Protein AF-A0A9D1R2N9-F1 (afdb_monomer_lite)

Structure (mmCIF, N/CA/C/O backbone):
data_AF-A0A9D1R2N9-F1
#
_entry.id   AF-A0A9D1R2N9-F1
#
loop_
_atom_site.group_PDB
_atom_site.id
_atom_site.type_symbol
_atom_site.label_atom_id
_atom_site.label_alt_id
_atom_site.label_comp_id
_atom_site.label_asym_id
_atom_site.label_entity_id
_atom_site.label_seq_id
_atom_site.pdbx_PDB_ins_code
_atom_site.Cartn_x
_atom_site.Cartn_y
_atom_site.Cartn_z
_atom_site.occupancy
_atom_site.B_iso_or_equiv
_atom_site.auth_seq_id
_atom_site.auth_comp_id
_atom_site.auth_asym_id
_atom_site.auth_atom_id
_atom_site.pdbx_PDB_model_num
ATOM 1 N N . MET A 1 1 ? -2.813 -14.949 -31.017 1.00 33.28 1 MET A N 1
ATOM 2 C CA . MET A 1 1 ? -3.403 -14.330 -29.815 1.00 33.28 1 MET A CA 1
ATOM 3 C C . MET A 1 1 ? -2.238 -13.770 -29.028 1.00 33.28 1 MET A C 1
ATOM 5 O O . MET A 1 1 ? -1.368 -14.542 -28.659 1.00 33.28 1 MET A O 1
ATOM 9 N N . MET A 1 2 ? -2.118 -12.443 -28.960 1.00 36.69 2 MET A N 1
ATOM 10 C CA . MET A 1 2 ? -1.039 -11.785 -28.221 1.00 36.69 2 MET A CA 1
ATOM 11 C C . MET A 1 2 ? -1.320 -11.991 -26.736 1.00 36.69 2 MET A C 1
ATOM 13 O O . MET A 1 2 ? -2.307 -11.469 -26.224 1.00 36.69 2 MET A O 1
ATOM 17 N N . GLU A 1 3 ? -0.498 -12.799 -26.074 1.00 36.34 3 GLU A N 1
ATOM 18 C CA . GLU A 1 3 ? -0.421 -12.796 -24.619 1.00 36.34 3 GLU A CA 1
ATOM 19 C C . GLU A 1 3 ? 0.116 -11.416 -24.234 1.00 36.34 3 GLU A C 1
ATOM 21 O O . GLU A 1 3 ? 1.290 -11.113 -24.438 1.00 36.34 3 GLU A O 1
ATOM 26 N N . THR A 1 4 ? -0.768 -10.520 -23.797 1.00 37.75 4 THR A N 1
ATOM 27 C CA . THR A 1 4 ? -0.360 -9.248 -23.205 1.00 37.75 4 THR A CA 1
ATOM 28 C C . THR A 1 4 ? 0.328 -9.589 -21.892 1.00 37.75 4 THR A C 1
ATOM 30 O O . THR A 1 4 ? -0.333 -9.805 -20.878 1.00 37.75 4 THR A O 1
ATOM 33 N N . GLU A 1 5 ? 1.654 -9.712 -21.934 1.00 41.66 5 GLU A N 1
ATOM 34 C CA . GLU A 1 5 ? 2.496 -9.891 -20.758 1.00 41.66 5 GLU A CA 1
ATOM 35 C C . GLU A 1 5 ? 2.146 -8.777 -19.763 1.00 41.66 5 GLU A C 1
ATOM 37 O O . GLU A 1 5 ? 2.251 -7.586 -20.074 1.00 41.66 5 GLU A O 1
ATOM 42 N N . ALA A 1 6 ? 1.609 -9.158 -18.601 1.00 48.94 6 ALA A N 1
ATOM 43 C CA . ALA A 1 6 ? 1.226 -8.199 -17.578 1.00 48.94 6 ALA A CA 1
ATOM 44 C C . ALA A 1 6 ? 2.446 -7.326 -17.233 1.00 48.94 6 ALA A C 1
ATOM 46 O O . ALA A 1 6 ? 3.557 -7.854 -17.157 1.00 48.94 6 ALA A O 1
ATOM 47 N N . PRO A 1 7 ? 2.275 -6.010 -17.021 1.00 55.97 7 PRO A N 1
ATOM 48 C CA . PRO A 1 7 ? 3.390 -5.113 -16.748 1.00 55.97 7 PRO A CA 1
ATOM 49 C C . PRO A 1 7 ? 4.209 -5.608 -15.546 1.00 55.97 7 PRO A C 1
ATOM 51 O O . PRO A 1 7 ? 3.771 -5.516 -14.401 1.00 55.97 7 PRO A O 1
ATOM 54 N N . ALA A 1 8 ? 5.400 -6.149 -15.805 1.00 69.69 8 ALA A N 1
ATOM 55 C CA . ALA A 1 8 ? 6.278 -6.665 -14.766 1.00 69.69 8 ALA A CA 1
ATOM 56 C C . ALA A 1 8 ? 7.038 -5.512 -14.098 1.00 69.69 8 ALA A C 1
ATOM 58 O O . ALA A 1 8 ? 7.618 -4.655 -14.763 1.00 69.69 8 ALA A O 1
ATOM 59 N N . VAL A 1 9 ? 7.055 -5.484 -12.764 1.00 76.25 9 VAL A N 1
ATOM 60 C CA . VAL A 1 9 ? 7.869 -4.518 -12.016 1.00 76.25 9 VAL A CA 1
ATOM 61 C C . VAL A 1 9 ? 9.342 -4.936 -12.122 1.00 76.25 9 VAL A C 1
ATOM 63 O O . VAL A 1 9 ? 9.664 -6.071 -11.761 1.00 76.25 9 VAL A O 1
ATOM 66 N N . PRO A 1 10 ? 10.263 -4.050 -12.549 1.00 81.56 10 PRO A N 1
ATOM 67 C CA . PRO A 1 10 ? 11.680 -4.386 -12.641 1.00 81.56 10 PRO A CA 1
ATOM 68 C C . PRO A 1 10 ? 12.246 -4.861 -11.291 1.00 81.56 10 PRO A C 1
ATOM 70 O O . PRO A 1 10 ? 11.947 -4.249 -10.259 1.00 81.56 10 PRO A O 1
ATOM 73 N N . PRO A 1 11 ? 13.140 -5.869 -11.247 1.00 82.38 11 PRO A N 1
ATOM 74 C CA . PRO A 1 11 ? 13.635 -6.432 -9.985 1.00 82.38 11 PRO A CA 1
ATOM 75 C C . PRO A 1 11 ? 14.295 -5.411 -9.047 1.00 82.38 11 PRO A 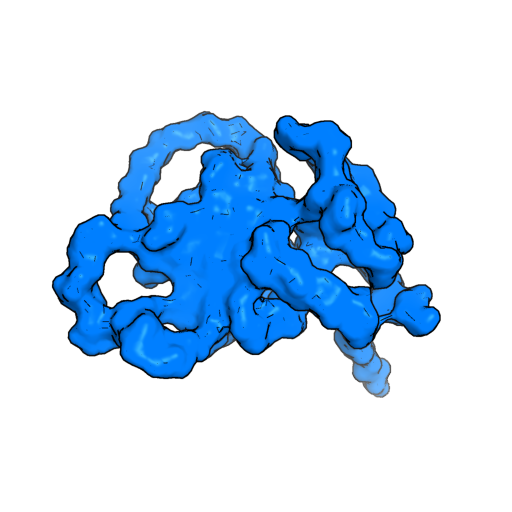C 1
ATOM 77 O O . PRO A 1 11 ? 14.143 -5.490 -7.829 1.00 82.38 11 PRO A O 1
ATOM 80 N N . ARG A 1 12 ? 15.003 -4.414 -9.598 1.00 84.62 12 ARG A N 1
ATOM 81 C CA . ARG A 1 12 ? 15.656 -3.347 -8.813 1.00 84.62 12 ARG A CA 1
ATOM 82 C C . ARG A 1 12 ? 14.647 -2.398 -8.164 1.00 84.62 12 ARG A C 1
ATOM 84 O O . ARG A 1 12 ? 14.834 -1.984 -7.017 1.00 84.62 12 ARG A O 1
ATOM 91 N N . VAL A 1 13 ? 13.582 -2.075 -8.896 1.00 86.06 13 VAL A N 1
ATOM 92 C CA . VAL A 1 13 ? 12.450 -1.273 -8.415 1.00 86.06 13 VAL A CA 1
ATOM 93 C C . VAL A 1 13 ? 11.719 -2.038 -7.322 1.00 86.06 13 VAL A C 1
ATOM 95 O O . VAL A 1 13 ? 11.511 -1.498 -6.239 1.00 86.06 13 VAL A O 1
ATOM 98 N N . LEU A 1 14 ? 11.434 -3.320 -7.560 1.00 84.50 14 LEU A N 1
ATOM 99 C CA . LEU A 1 14 ? 10.779 -4.196 -6.597 1.00 84.50 14 LEU A CA 1
ATOM 100 C C . LEU A 1 14 ? 11.581 -4.318 -5.294 1.00 84.50 14 LEU A C 1
ATOM 102 O O . LEU A 1 14 ? 11.041 -4.087 -4.217 1.00 84.50 14 LEU A O 1
ATOM 106 N N . ALA A 1 15 ? 12.881 -4.614 -5.371 1.00 84.44 15 ALA A N 1
ATOM 107 C CA . ALA A 1 15 ? 13.737 -4.733 -4.189 1.00 84.44 15 ALA A CA 1
ATOM 108 C C . ALA A 1 15 ? 13.811 -3.426 -3.377 1.00 84.44 15 ALA A C 1
ATOM 110 O O . ALA A 1 15 ? 13.857 -3.447 -2.146 1.00 84.44 15 ALA A O 1
ATOM 111 N N . SER A 1 16 ? 13.807 -2.283 -4.064 1.00 86.81 16 SER A N 1
ATOM 112 C CA . SER A 1 16 ? 13.807 -0.961 -3.431 1.00 86.81 16 SER A CA 1
ATOM 113 C C . SER A 1 16 ? 12.465 -0.664 -2.761 1.00 86.81 16 SER A C 1
ATOM 115 O O . SER A 1 16 ? 12.432 -0.232 -1.608 1.00 86.81 16 SER A O 1
ATOM 117 N N . PHE A 1 17 ? 11.367 -0.969 -3.455 1.00 85.44 17 PHE A N 1
ATOM 118 C CA . PHE A 1 17 ? 10.010 -0.847 -2.939 1.00 85.44 17 PHE A CA 1
ATOM 119 C C . PHE A 1 17 ? 9.790 -1.711 -1.696 1.00 85.44 17 PHE A C 1
ATOM 121 O O . PHE A 1 17 ? 9.176 -1.250 -0.738 1.00 85.44 17 PHE A O 1
ATOM 128 N N . VAL A 1 18 ? 10.359 -2.921 -1.656 1.00 83.00 18 VAL A N 1
ATOM 129 C CA . VAL A 1 18 ? 10.196 -3.827 -0.513 1.00 83.00 18 VAL A CA 1
ATOM 130 C C . VAL A 1 18 ? 10.651 -3.200 0.798 1.00 83.00 18 VAL A C 1
ATOM 132 O O . VAL A 1 18 ? 9.937 -3.273 1.798 1.00 83.00 18 VAL A O 1
ATOM 135 N N . ARG A 1 19 ? 11.810 -2.536 0.791 1.00 81.06 19 ARG A N 1
ATOM 136 C CA . ARG A 1 19 ? 12.329 -1.865 1.989 1.00 81.06 19 ARG A CA 1
ATOM 137 C C . ARG A 1 19 ? 11.461 -0.684 2.413 1.00 81.06 19 ARG A C 1
ATOM 139 O O . ARG A 1 19 ? 11.273 -0.465 3.606 1.00 81.06 19 ARG A O 1
ATOM 146 N N . LEU A 1 20 ? 10.923 0.062 1.449 1.00 85.38 20 LEU A N 1
ATOM 147 C CA . LEU A 1 20 ? 10.054 1.204 1.726 1.00 85.38 20 LEU A CA 1
ATOM 148 C C . LEU A 1 20 ? 8.715 0.759 2.311 1.00 85.38 20 LEU A C 1
ATOM 150 O O . LEU A 1 20 ? 8.321 1.260 3.357 1.00 85.38 20 LEU A O 1
ATOM 154 N N . ALA A 1 21 ? 8.064 -0.228 1.695 1.00 83.50 21 ALA A N 1
ATOM 155 C CA . ALA A 1 21 ? 6.763 -0.730 2.128 1.00 83.50 21 ALA A CA 1
ATOM 156 C C . ALA A 1 21 ? 6.792 -1.301 3.557 1.00 83.50 21 ALA A C 1
ATOM 158 O O . ALA A 1 21 ? 5.835 -1.125 4.307 1.00 83.50 21 ALA A O 1
ATOM 159 N N . GLN A 1 22 ? 7.897 -1.932 3.972 1.00 80.06 22 GLN A N 1
ATOM 160 C CA . GLN A 1 22 ? 8.069 -2.390 5.359 1.00 80.06 22 GLN A CA 1
ATOM 161 C C . GLN A 1 22 ? 8.193 -1.223 6.338 1.00 80.06 22 GLN A C 1
ATOM 163 O O . GLN A 1 22 ? 7.616 -1.236 7.429 1.00 80.06 22 GLN A O 1
ATOM 168 N N . ALA A 1 23 ? 8.953 -0.207 5.942 1.00 79.31 23 ALA A N 1
ATOM 169 C CA . ALA A 1 23 ? 9.259 0.940 6.776 1.00 79.31 23 ALA A CA 1
ATOM 170 C C . ALA A 1 23 ? 8.168 2.032 6.745 1.00 79.31 23 ALA A C 1
ATOM 172 O O . ALA A 1 23 ? 8.285 3.006 7.482 1.00 79.31 23 ALA A O 1
ATOM 173 N N . GLY A 1 24 ? 7.117 1.853 5.942 1.00 82.62 24 GLY A N 1
ATOM 174 C CA . GLY A 1 24 ? 5.973 2.757 5.827 1.00 82.62 24 GLY A CA 1
ATOM 175 C C . GLY A 1 24 ? 6.066 3.664 4.607 1.00 82.62 24 GLY A C 1
ATOM 176 O O . GLY A 1 24 ? 7.099 4.291 4.365 1.00 82.62 24 GLY A O 1
ATOM 177 N N . VAL A 1 25 ? 4.973 3.722 3.847 1.00 88.81 25 VAL A N 1
ATOM 178 C CA . VAL A 1 25 ? 4.779 4.641 2.716 1.00 88.81 25 VAL A CA 1
ATOM 179 C C . VAL A 1 25 ? 3.440 5.355 2.851 1.00 88.81 25 VAL A C 1
ATOM 181 O O . VAL A 1 25 ? 2.515 4.819 3.456 1.00 88.81 25 VAL A O 1
ATOM 184 N N . TRP A 1 26 ? 3.309 6.543 2.263 1.00 89.69 26 TRP A N 1
ATOM 185 C CA . TRP A 1 26 ? 2.072 7.320 2.344 1.00 89.69 26 TRP A CA 1
ATOM 186 C C . TRP A 1 26 ? 1.267 7.212 1.056 1.00 89.69 26 TRP A C 1
ATOM 188 O O . TRP A 1 26 ? 1.705 7.680 0.009 1.00 89.69 26 TRP A O 1
ATOM 198 N N . VAL A 1 27 ? 0.082 6.618 1.123 1.00 91.62 27 VAL A N 1
ATOM 199 C CA . VAL A 1 27 ? -0.808 6.444 -0.031 1.00 91.62 27 VAL A CA 1
ATOM 200 C C . VAL A 1 27 ? -1.864 7.554 -0.028 1.00 91.62 27 VAL A C 1
ATOM 202 O O . VAL A 1 27 ? -2.454 7.816 1.024 1.00 91.62 27 VAL A O 1
ATOM 205 N N . PRO A 1 28 ? -2.103 8.235 -1.161 1.00 89.69 28 PRO A N 1
ATOM 206 C CA . PRO A 1 28 ? -3.119 9.271 -1.238 1.00 89.69 28 PRO A CA 1
ATOM 207 C C . PRO A 1 28 ? -4.520 8.655 -1.335 1.00 89.69 28 PRO A C 1
ATOM 209 O O . PRO A 1 28 ? -4.775 7.800 -2.179 1.00 89.69 28 PRO A O 1
ATOM 212 N N . LEU A 1 29 ? -5.441 9.131 -0.502 1.00 90.06 29 LEU A N 1
ATOM 213 C CA . LEU A 1 29 ? -6.864 8.810 -0.559 1.00 90.06 29 LEU A CA 1
ATOM 214 C C . LEU A 1 29 ? -7.674 10.091 -0.721 1.00 90.06 29 LEU A C 1
ATOM 216 O O . LEU A 1 29 ? -7.457 11.060 -0.003 1.00 90.06 29 LEU A O 1
ATOM 220 N N . GLU A 1 30 ? -8.617 10.106 -1.658 1.00 88.44 30 GLU A N 1
ATOM 221 C CA . GLU A 1 30 ? -9.416 11.306 -1.950 1.00 88.44 30 GLU A CA 1
ATOM 222 C C . GLU A 1 30 ? -10.564 11.519 -0.960 1.00 88.44 30 GLU A C 1
ATOM 224 O O . GLU A 1 30 ? -11.039 12.641 -0.793 1.00 88.44 30 GLU A O 1
ATOM 229 N N . ARG A 1 31 ? -11.001 10.442 -0.302 1.00 88.44 31 ARG A N 1
ATOM 230 C CA . ARG A 1 31 ? -12.104 10.442 0.656 1.00 88.44 31 ARG A CA 1
ATOM 231 C C . ARG A 1 31 ? -11.941 9.329 1.689 1.00 88.44 31 ARG A C 1
ATOM 233 O O . ARG A 1 31 ? -11.315 8.309 1.376 1.00 88.44 31 ARG A O 1
ATOM 240 N N . PRO A 1 32 ? -12.526 9.478 2.891 1.00 90.19 32 PRO A N 1
ATOM 241 C CA . PRO A 1 32 ? -12.657 8.372 3.830 1.00 90.19 32 PRO A CA 1
ATOM 242 C C . PRO A 1 32 ? -13.345 7.173 3.176 1.00 90.19 32 PRO A C 1
ATOM 244 O O . PRO A 1 32 ? -14.321 7.335 2.443 1.00 90.19 32 PRO A O 1
ATOM 247 N N . CYS A 1 33 ? -12.826 5.978 3.425 1.00 91.19 33 CYS A N 1
ATOM 248 C CA . CYS A 1 33 ? -13.344 4.734 2.859 1.00 91.19 33 CYS A CA 1
ATOM 249 C C . CYS A 1 33 ? -13.100 3.569 3.817 1.00 91.19 33 CYS A C 1
ATOM 251 O O . CYS A 1 33 ? -12.312 3.691 4.760 1.00 91.19 33 CYS A O 1
ATOM 253 N N . SER A 1 34 ? -13.784 2.448 3.604 1.00 92.94 34 SER A N 1
ATOM 254 C CA . SER A 1 34 ? -13.516 1.231 4.366 1.00 92.94 34 SER A CA 1
ATOM 255 C C . SER A 1 34 ? -12.170 0.613 3.959 1.00 92.94 34 SER A C 1
ATOM 257 O O . SER A 1 34 ? -11.608 0.918 2.902 1.00 92.94 34 SER A O 1
ATOM 259 N N . VAL A 1 35 ? -11.630 -0.282 4.788 1.00 91.00 35 VAL A N 1
ATOM 260 C CA . VAL A 1 35 ? -10.443 -1.066 4.419 1.00 91.00 35 VAL A CA 1
ATOM 261 C C . VAL A 1 35 ? -10.721 -1.891 3.159 1.00 91.00 35 VAL A C 1
ATOM 263 O O . VAL A 1 35 ? -9.832 -2.020 2.318 1.00 91.00 35 VAL A O 1
ATOM 266 N N . TYR A 1 36 ? -11.937 -2.424 3.013 1.00 90.31 36 TYR A N 1
ATOM 267 C CA . TYR A 1 36 ? -12.330 -3.172 1.821 1.00 90.31 36 TYR A CA 1
ATOM 268 C C . TYR A 1 36 ? -12.307 -2.288 0.567 1.00 90.31 36 TYR A C 1
ATOM 270 O O . TYR A 1 36 ? -11.615 -2.620 -0.394 1.00 90.31 36 TYR A O 1
ATOM 278 N N . ASP A 1 37 ? -12.952 -1.119 0.612 1.00 90.25 37 ASP A N 1
ATOM 279 C CA . ASP A 1 37 ? -12.984 -0.160 -0.500 1.00 90.25 37 ASP A CA 1
ATOM 280 C C . ASP A 1 37 ? -11.582 0.306 -0.906 1.00 90.25 37 ASP A C 1
ATOM 282 O O . ASP A 1 37 ? -11.307 0.528 -2.085 1.00 90.25 37 ASP A O 1
ATOM 286 N N . PHE A 1 38 ? -10.670 0.447 0.054 1.00 91.69 38 PHE A N 1
ATOM 287 C CA . PHE A 1 38 ? -9.280 0.769 -0.245 1.00 91.69 38 PHE A CA 1
ATOM 288 C C . PHE A 1 38 ? -8.571 -0.360 -1.000 1.00 91.69 38 PHE A C 1
ATOM 290 O O . PHE A 1 38 ? -7.933 -0.112 -2.023 1.00 91.69 38 PHE A O 1
ATOM 297 N N . LEU A 1 39 ? -8.677 -1.598 -0.514 1.00 89.75 39 LEU A N 1
ATOM 298 C CA . LEU A 1 39 ? -8.011 -2.746 -1.131 1.00 89.75 39 LEU A CA 1
ATOM 299 C C . LEU A 1 39 ? -8.598 -3.062 -2.513 1.00 89.75 39 LEU A C 1
ATOM 301 O O . LEU A 1 39 ? -7.851 -3.202 -3.480 1.00 89.75 39 LEU A O 1
ATOM 305 N N . HIS A 1 40 ? -9.923 -3.141 -2.606 1.00 88.69 40 HIS A N 1
ATOM 306 C CA . HIS A 1 40 ? -10.623 -3.488 -3.835 1.00 88.69 40 HIS A CA 1
ATOM 307 C C . HIS A 1 40 ? -10.709 -2.294 -4.794 1.00 88.69 40 HIS A C 1
ATOM 309 O O . HIS A 1 40 ? -10.349 -2.403 -5.958 1.00 88.69 40 HIS A O 1
ATOM 315 N N . GLY A 1 41 ? -11.139 -1.127 -4.317 1.00 84.94 41 GLY A N 1
ATOM 316 C CA . GLY A 1 41 ? -11.365 0.048 -5.160 1.00 84.94 41 GLY A CA 1
ATOM 317 C C . GLY A 1 41 ? -10.089 0.815 -5.507 1.00 84.94 41 GLY A C 1
ATOM 318 O O . GLY A 1 41 ? -9.815 1.051 -6.681 1.00 84.94 41 GLY A O 1
ATOM 319 N N . ALA A 1 42 ? -9.300 1.219 -4.506 1.00 84.44 42 ALA A N 1
ATOM 320 C CA . ALA A 1 42 ? -8.142 2.094 -4.739 1.00 84.44 42 ALA A CA 1
ATOM 321 C C . ALA A 1 42 ? -6.889 1.333 -5.201 1.00 84.44 42 ALA A C 1
ATOM 323 O O . ALA A 1 42 ? -6.146 1.825 -6.052 1.00 84.44 42 ALA A O 1
ATOM 324 N N . LEU A 1 43 ? -6.647 0.140 -4.650 1.00 84.50 43 LEU A N 1
ATOM 325 C CA . LEU A 1 43 ? -5.524 -0.714 -5.048 1.00 84.50 43 LEU A CA 1
ATOM 326 C C . LEU A 1 43 ? -5.892 -1.728 -6.140 1.00 84.50 43 LEU A C 1
ATOM 328 O O . LEU A 1 43 ? -4.993 -2.385 -6.659 1.00 84.50 43 LEU A O 1
ATOM 332 N N . ASN A 1 44 ? -7.167 -1.842 -6.527 1.00 84.50 44 ASN A N 1
ATOM 333 C CA . ASN A 1 44 ? -7.623 -2.779 -7.560 1.00 84.50 44 ASN A CA 1
ATOM 334 C C . ASN A 1 44 ? -7.177 -4.230 -7.285 1.00 84.50 44 ASN A C 1
ATOM 336 O O . ASN A 1 44 ? -6.729 -4.947 -8.184 1.00 84.50 44 ASN A O 1
ATOM 340 N N . VAL A 1 45 ? -7.221 -4.638 -6.013 1.00 83.75 45 VAL A N 1
ATOM 341 C CA . VAL A 1 45 ? -6.895 -5.999 -5.585 1.00 83.75 45 VAL A CA 1
ATOM 342 C C . VAL A 1 45 ? -8.163 -6.842 -5.642 1.00 83.75 45 VAL A C 1
ATOM 344 O O . VAL A 1 45 ? -9.174 -6.492 -5.045 1.00 83.75 45 VAL A O 1
ATOM 347 N N . ASP A 1 46 ? -8.087 -7.973 -6.335 1.00 83.12 46 ASP A N 1
ATOM 348 C CA . ASP A 1 46 ? -9.215 -8.890 -6.496 1.00 83.12 46 ASP A CA 1
ATOM 349 C C . ASP A 1 46 ? -9.685 -9.500 -5.161 1.00 83.12 46 ASP A C 1
ATOM 351 O O . ASP A 1 46 ? -8.873 -9.846 -4.291 1.00 83.12 46 ASP A O 1
ATOM 355 N N . ASP A 1 47 ? -10.997 -9.701 -5.025 1.00 80.56 47 ASP A N 1
ATOM 356 C CA . ASP A 1 47 ? -11.632 -10.261 -3.827 1.00 80.56 47 ASP A CA 1
ATOM 357 C C . ASP A 1 47 ? -11.054 -11.617 -3.418 1.00 80.56 47 ASP A C 1
ATOM 359 O O . ASP A 1 47 ? -10.817 -11.872 -2.229 1.00 80.56 47 ASP A O 1
ATOM 363 N N . ALA A 1 48 ? -10.769 -12.492 -4.389 1.00 78.12 48 ALA A N 1
ATOM 364 C CA . ALA A 1 48 ? -10.196 -13.799 -4.105 1.00 78.12 48 ALA A CA 1
ATOM 365 C C . ALA A 1 48 ? -8.800 -13.656 -3.489 1.00 78.12 48 ALA A C 1
ATOM 367 O O . ALA A 1 48 ? -8.437 -14.425 -2.592 1.00 78.12 48 ALA A O 1
ATOM 368 N N . PHE A 1 49 ? -8.020 -12.655 -3.909 1.00 77.12 49 PHE A N 1
ATOM 369 C CA . PHE A 1 49 ? -6.728 -12.353 -3.298 1.00 77.12 49 PHE A CA 1
ATOM 370 C C . PHE A 1 49 ? -6.897 -11.786 -1.885 1.00 77.12 49 PHE A C 1
ATOM 372 O O . PHE A 1 49 ? -6.237 -12.271 -0.959 1.00 77.12 49 PHE A O 1
ATOM 379 N N . ILE A 1 50 ? -7.790 -10.807 -1.701 1.00 78.38 50 ILE A N 1
ATOM 380 C CA . ILE A 1 50 ? -8.048 -10.172 -0.399 1.00 78.38 50 ILE A CA 1
ATOM 381 C C . ILE A 1 50 ? -8.410 -11.234 0.642 1.00 78.38 50 ILE A C 1
ATOM 383 O O . ILE A 1 50 ? -7.774 -11.318 1.694 1.00 78.38 50 ILE A O 1
ATOM 387 N N . LEU A 1 51 ? -9.381 -12.093 0.329 1.00 73.25 51 LEU A N 1
ATOM 388 C CA . LEU A 1 51 ? -9.909 -13.080 1.271 1.00 73.25 51 LEU A CA 1
ATOM 389 C C . LEU A 1 51 ? -8.938 -14.237 1.541 1.00 73.25 51 LEU A C 1
ATOM 391 O O . LEU A 1 51 ? -8.900 -14.756 2.657 1.00 73.25 51 LEU A O 1
ATOM 395 N N . SER A 1 52 ? -8.146 -14.655 0.548 1.00 71.56 52 SER A N 1
ATOM 396 C CA . SER A 1 52 ? -7.276 -15.835 0.684 1.00 71.56 52 SER A CA 1
ATOM 397 C C . SER A 1 52 ? -5.856 -15.525 1.169 1.00 71.56 52 SER A C 1
ATOM 399 O O . SER A 1 52 ? -5.226 -16.371 1.816 1.00 71.56 52 SER A O 1
ATOM 401 N N . ARG A 1 53 ? -5.316 -14.334 0.869 1.00 72.25 53 ARG A N 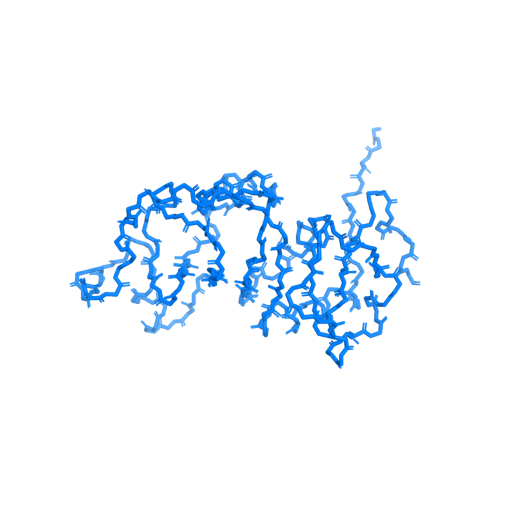1
ATOM 402 C CA . ARG A 1 53 ? -3.900 -13.996 1.116 1.00 72.25 53 ARG A CA 1
ATOM 403 C C . ARG A 1 53 ? -3.688 -12.991 2.241 1.00 72.25 53 ARG A C 1
ATOM 405 O O . ARG A 1 53 ? -2.662 -13.089 2.922 1.00 72.25 53 ARG A O 1
ATOM 412 N N . ILE A 1 54 ? -4.632 -12.080 2.481 1.00 77.81 54 ILE A N 1
ATOM 413 C CA . ILE A 1 54 ? -4.513 -11.065 3.534 1.00 77.81 54 ILE A CA 1
ATOM 414 C C . ILE A 1 54 ? -5.055 -11.645 4.847 1.00 77.81 54 ILE A C 1
ATOM 416 O O . ILE A 1 54 ? -6.254 -11.652 5.106 1.00 77.81 54 ILE A O 1
ATOM 420 N N . GLN A 1 55 ? -4.160 -12.175 5.689 1.00 74.44 55 GLN A N 1
ATOM 421 C CA . GLN A 1 55 ? -4.555 -12.874 6.926 1.00 74.44 55 GLN A CA 1
ATOM 422 C C . GLN A 1 55 ? -4.555 -11.987 8.169 1.00 74.44 55 GLN A C 1
ATOM 424 O O . GLN A 1 55 ? -5.241 -12.302 9.145 1.00 74.44 55 GLN A O 1
ATOM 429 N N . THR A 1 56 ? -3.778 -10.905 8.145 1.00 80.25 56 THR A N 1
ATOM 430 C CA . THR A 1 56 ? -3.685 -9.960 9.254 1.00 80.25 56 THR A CA 1
ATOM 431 C C . THR A 1 56 ? -3.740 -8.541 8.711 1.00 80.25 56 THR A C 1
ATOM 433 O O . THR A 1 56 ? -2.877 -8.125 7.935 1.00 80.25 56 THR A O 1
ATOM 436 N N . ILE A 1 57 ? -4.759 -7.813 9.157 1.00 85.56 57 ILE A N 1
ATOM 437 C CA . ILE A 1 57 ? -4.969 -6.396 8.893 1.00 85.56 57 ILE A CA 1
ATOM 438 C C . ILE A 1 57 ? -4.973 -5.697 10.246 1.00 85.56 57 ILE A C 1
ATOM 440 O O . ILE A 1 57 ? -5.742 -6.070 11.138 1.00 85.56 57 ILE A O 1
ATOM 444 N N . LEU A 1 58 ? -4.107 -4.701 10.398 1.00 83.50 58 LEU A N 1
ATOM 445 C CA . LEU A 1 58 ? -4.080 -3.840 11.571 1.00 83.50 58 LEU A CA 1
ATOM 446 C C . LEU A 1 58 ? -4.388 -2.408 11.152 1.00 83.50 58 LEU A C 1
ATOM 448 O O . LEU A 1 58 ? -3.675 -1.847 10.326 1.00 83.50 58 LEU A O 1
ATOM 452 N N . LEU A 1 59 ? -5.404 -1.809 11.759 1.00 88.00 59 LEU A N 1
ATOM 453 C CA . LEU A 1 59 ? -5.723 -0.393 11.631 1.00 88.00 59 LEU A CA 1
ATOM 454 C C . LEU A 1 59 ? -5.407 0.289 12.962 1.00 88.00 59 LEU A C 1
ATOM 456 O O . LEU A 1 59 ? -5.940 -0.107 13.994 1.00 88.00 59 LEU A O 1
ATOM 460 N N . ASN A 1 60 ? -4.514 1.279 12.965 1.00 84.19 60 ASN A N 1
ATOM 461 C CA . ASN A 1 60 ? -4.063 1.981 14.175 1.00 84.19 60 ASN A CA 1
ATOM 462 C C . ASN A 1 60 ? -3.634 1.008 15.291 1.00 84.19 60 ASN A C 1
ATOM 464 O O . ASN A 1 60 ? -4.037 1.135 16.448 1.00 84.19 60 ASN A O 1
ATOM 468 N N . SER A 1 61 ? -2.846 -0.007 14.916 1.00 77.38 61 SER A N 1
ATOM 469 C CA . SER A 1 61 ? -2.365 -1.090 15.793 1.00 77.38 61 SER A CA 1
ATOM 470 C C . SER A 1 61 ? -3.448 -2.029 16.348 1.00 77.38 61 SER A C 1
ATOM 472 O O . SER A 1 61 ? -3.155 -2.862 17.206 1.00 77.38 61 SER A O 1
ATOM 474 N N . LYS A 1 62 ? -4.686 -1.940 15.852 1.00 77.00 62 LYS A N 1
ATOM 475 C CA . LYS A 1 62 ? -5.815 -2.787 16.250 1.00 77.00 62 LYS A CA 1
ATOM 476 C C . LYS A 1 62 ? -6.191 -3.763 15.145 1.00 77.00 62 LYS A C 1
ATOM 478 O O . LYS A 1 62 ? -6.156 -3.414 13.970 1.00 77.00 62 LYS A O 1
ATOM 483 N N . VAL A 1 63 ? -6.565 -4.986 15.516 1.00 80.31 63 VAL A N 1
ATOM 484 C CA . VAL A 1 63 ? -6.939 -6.026 14.541 1.00 80.31 63 VAL A CA 1
ATOM 485 C C . VAL A 1 63 ? -8.287 -5.690 13.907 1.00 80.31 63 VAL A C 1
ATOM 487 O O . VAL A 1 63 ? -9.238 -5.348 14.617 1.00 80.31 63 VAL A O 1
ATOM 490 N N . VAL A 1 64 ? -8.351 -5.800 12.580 1.00 81.31 64 VAL A N 1
ATOM 491 C CA . VAL A 1 64 ? -9.566 -5.621 11.780 1.00 81.31 64 VAL A CA 1
ATOM 492 C C . VAL A 1 64 ? -10.143 -6.992 11.424 1.00 81.31 64 VAL A C 1
ATOM 494 O O . VAL A 1 64 ? -9.562 -7.729 10.627 1.00 81.31 64 VAL A O 1
ATOM 497 N N . ASP A 1 65 ? -11.286 -7.329 12.023 1.00 77.06 65 ASP A N 1
ATOM 498 C CA . ASP A 1 65 ? -12.030 -8.566 11.731 1.00 77.06 65 ASP A CA 1
ATOM 499 C C . ASP A 1 65 ? -13.084 -8.352 10.619 1.00 77.06 65 ASP A C 1
ATOM 501 O O . ASP A 1 65 ? -13.325 -9.252 9.804 1.00 77.06 65 ASP A O 1
ATOM 505 N N . ASP A 1 66 ? -13.653 -7.144 10.557 1.00 83.25 66 ASP A N 1
ATOM 506 C CA . ASP A 1 66 ? -14.622 -6.672 9.564 1.00 83.25 66 ASP A CA 1
ATOM 507 C C . ASP A 1 66 ? -14.021 -5.499 8.771 1.00 83.25 66 ASP A C 1
ATOM 509 O O . ASP A 1 66 ? -13.715 -4.449 9.337 1.00 83.25 66 ASP A O 1
ATOM 513 N N . MET A 1 67 ? -13.800 -5.706 7.471 1.00 85.31 67 MET A N 1
ATOM 514 C CA . MET A 1 67 ? -13.137 -4.728 6.602 1.00 85.31 67 MET A CA 1
ATOM 515 C C . MET A 1 67 ? -14.085 -3.619 6.144 1.00 85.31 67 MET A C 1
ATOM 517 O O . MET A 1 67 ? -13.611 -2.516 5.880 1.00 85.31 67 MET A O 1
ATOM 521 N N . ASP A 1 68 ? -15.387 -3.896 6.086 1.00 86.12 68 ASP A N 1
ATOM 522 C CA . ASP A 1 68 ? -16.417 -2.940 5.676 1.00 86.12 68 ASP A CA 1
ATOM 523 C C . ASP A 1 68 ? -16.727 -1.955 6.812 1.00 86.12 68 ASP A C 1
ATOM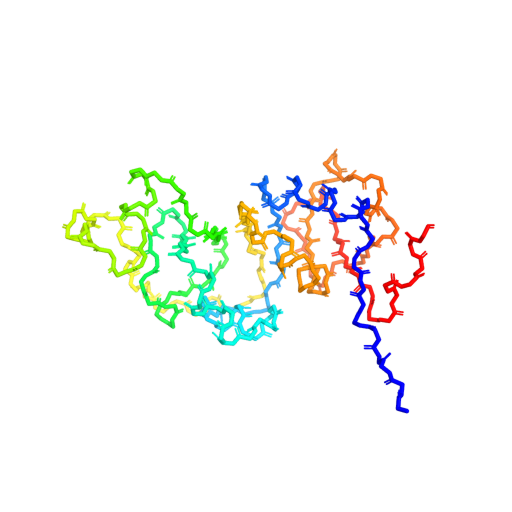 525 O O . ASP A 1 68 ? -16.901 -0.755 6.589 1.00 86.12 68 ASP A O 1
ATOM 529 N N . GLY A 1 69 ? -16.702 -2.438 8.059 1.00 85.31 69 GLY A N 1
ATOM 530 C CA . GLY A 1 69 ? -16.856 -1.618 9.265 1.00 85.31 69 GLY A CA 1
ATOM 531 C C . GLY A 1 69 ? -15.597 -0.852 9.701 1.00 85.31 69 GLY A C 1
ATOM 532 O O . GLY A 1 69 ? -15.679 0.021 10.571 1.00 85.31 69 GLY A O 1
ATOM 533 N N . ALA A 1 70 ? -14.428 -1.145 9.124 1.00 88.69 70 ALA A N 1
ATOM 534 C CA . ALA A 1 70 ? -13.161 -0.504 9.479 1.00 88.69 70 ALA A CA 1
ATOM 535 C C . ALA A 1 70 ? -12.841 0.663 8.541 1.00 88.69 70 ALA A C 1
ATOM 537 O O . ALA A 1 70 ? -12.447 0.465 7.397 1.00 88.69 70 ALA A O 1
ATOM 538 N N . TRP A 1 71 ? -12.971 1.890 9.044 1.00 90.75 71 TRP A N 1
ATOM 539 C CA . TRP A 1 71 ? -12.825 3.103 8.239 1.00 90.75 71 TRP A CA 1
ATOM 540 C C . TRP A 1 71 ? -11.418 3.698 8.290 1.00 90.75 71 TRP A C 1
ATOM 542 O O . TRP A 1 71 ? -10.871 3.955 9.363 1.00 90.75 71 TRP A O 1
ATOM 552 N N . LEU A 1 72 ? -10.877 3.992 7.111 1.00 90.75 72 LEU A N 1
ATOM 553 C CA . LEU A 1 72 ? -9.662 4.763 6.897 1.00 90.75 72 LEU A CA 1
ATOM 554 C C . LEU A 1 72 ? -10.005 6.252 6.828 1.00 90.75 72 LEU A C 1
ATOM 556 O O . LEU A 1 72 ? -10.862 6.681 6.053 1.00 90.75 72 LEU A O 1
ATOM 560 N N . ARG A 1 73 ? -9.317 7.040 7.650 1.00 89.81 73 ARG A N 1
ATOM 561 C CA . ARG A 1 73 ? -9.467 8.498 7.776 1.00 89.81 73 ARG A CA 1
ATOM 562 C C . ARG A 1 73 ? -8.098 9.170 7.866 1.00 89.81 73 ARG A C 1
ATOM 564 O O . ARG A 1 73 ? -7.082 8.488 8.022 1.00 89.81 73 ARG A O 1
ATOM 571 N N . ALA A 1 74 ? -8.065 10.499 7.825 1.00 83.56 74 ALA A N 1
ATOM 572 C CA . ALA A 1 74 ? -6.836 11.257 8.039 1.00 83.56 74 ALA A CA 1
ATOM 573 C C . ALA A 1 74 ? -6.102 10.802 9.318 1.00 83.56 74 ALA A C 1
ATOM 575 O O . ALA A 1 74 ? -6.718 10.597 10.362 1.00 83.56 74 ALA A O 1
ATOM 576 N N . GLY A 1 75 ? -4.786 10.586 9.213 1.00 79.81 75 GLY A N 1
ATOM 577 C CA . GLY A 1 75 ? -3.955 10.081 10.314 1.00 79.81 75 GLY A CA 1
ATOM 578 C C . GLY A 1 75 ? -4.056 8.573 10.572 1.00 79.81 75 GLY A C 1
ATOM 579 O O . GLY A 1 75 ? -3.422 8.077 11.500 1.00 79.81 75 GLY A O 1
ATOM 580 N N . SER A 1 76 ? -4.824 7.830 9.770 1.00 85.69 76 SER A N 1
ATOM 581 C CA . SER A 1 76 ? -4.878 6.372 9.887 1.00 85.69 76 SER A CA 1
ATOM 582 C C . SER A 1 76 ? -3.561 5.726 9.476 1.00 85.69 76 SER A C 1
ATOM 584 O O . SER A 1 76 ? -2.902 6.150 8.523 1.00 85.69 76 SER A O 1
ATOM 586 N N . ARG A 1 77 ? -3.234 4.634 10.166 1.00 87.00 77 ARG A N 1
ATOM 587 C CA . ARG A 1 77 ? -2.113 3.755 9.851 1.00 87.00 77 ARG A CA 1
ATOM 588 C C . ARG A 1 77 ? -2.619 2.343 9.609 1.00 87.00 77 ARG A C 1
ATOM 590 O O . ARG A 1 77 ? -3.189 1.726 10.511 1.00 87.00 77 ARG A O 1
ATOM 597 N N . LEU A 1 78 ? -2.401 1.831 8.405 1.00 90.31 78 LEU A N 1
ATOM 598 C CA . LEU A 1 78 ? -2.803 0.492 7.993 1.00 90.31 78 LEU A CA 1
ATOM 599 C C . LEU A 1 78 ? -1.565 -0.391 7.844 1.00 90.31 78 LEU A C 1
ATOM 601 O O . LEU A 1 78 ? -0.612 -0.034 7.159 1.00 90.31 78 LEU A O 1
ATOM 605 N N . ALA A 1 79 ? -1.583 -1.566 8.460 1.00 88.56 79 ALA A N 1
ATOM 606 C CA . ALA A 1 79 ? -0.558 -2.582 8.282 1.00 88.56 79 ALA A CA 1
ATOM 607 C C . ALA A 1 79 ? -1.174 -3.880 7.756 1.00 88.56 79 ALA A C 1
ATOM 609 O O . ALA A 1 79 ? -2.144 -4.396 8.313 1.00 88.56 79 ALA A O 1
ATOM 610 N N . LEU A 1 80 ? -0.579 -4.413 6.692 1.00 87.00 80 LEU A N 1
ATOM 611 C CA . LEU A 1 80 ? -1.020 -5.614 5.997 1.00 87.00 80 LEU A CA 1
ATOM 612 C C . LEU A 1 80 ? 0.071 -6.687 6.076 1.00 87.00 80 LEU A C 1
ATOM 614 O O . LEU A 1 80 ? 1.238 -6.432 5.767 1.00 87.00 80 LEU A O 1
ATOM 618 N N . SER A 1 81 ? -0.303 -7.913 6.447 1.00 80.38 81 SER A N 1
ATOM 619 C CA . SER A 1 81 ? 0.614 -9.059 6.455 1.00 80.38 81 SER A CA 1
ATOM 620 C C . SER A 1 81 ? -0.031 -10.340 5.909 1.00 80.38 81 SER A C 1
ATOM 622 O O . SER A 1 81 ? -1.177 -10.670 6.231 1.00 80.38 81 SER A O 1
ATOM 624 N N . ALA A 1 82 ? 0.730 -11.088 5.101 1.00 69.25 82 ALA A N 1
ATOM 625 C CA . ALA A 1 82 ? 0.424 -12.492 4.825 1.00 69.25 82 ALA A CA 1
ATOM 626 C C . ALA A 1 82 ? 0.824 -13.303 6.051 1.00 69.25 82 ALA A C 1
ATOM 628 O O . ALA A 1 82 ? 1.878 -13.033 6.628 1.00 69.25 82 ALA A O 1
ATOM 629 N N . ALA A 1 83 ? -0.008 -14.289 6.396 1.00 56.66 83 ALA A N 1
ATOM 630 C CA . ALA A 1 83 ? 0.208 -15.320 7.414 1.00 56.66 83 ALA A CA 1
ATOM 631 C C . ALA A 1 83 ? 1.580 -15.241 8.110 1.00 56.66 83 ALA A C 1
ATOM 633 O O . ALA A 1 83 ? 2.583 -15.696 7.559 1.00 56.66 83 ALA A O 1
ATOM 634 N N . MET A 1 84 ? 1.653 -14.670 9.312 1.00 43.41 84 MET A N 1
ATOM 635 C CA . MET A 1 84 ? 2.882 -14.771 10.100 1.00 43.41 84 MET A CA 1
ATOM 636 C C . MET A 1 84 ? 3.046 -16.229 10.576 1.00 43.41 84 MET A C 1
ATOM 638 O O . MET A 1 84 ? 2.109 -16.770 11.166 1.00 43.41 84 MET A O 1
ATOM 642 N N . PRO A 1 85 ? 4.191 -16.897 10.357 1.00 34.53 85 PRO A N 1
ATOM 643 C CA . PRO A 1 85 ? 4.488 -18.149 11.045 1.00 34.53 85 PRO A CA 1
ATOM 644 C C . PRO A 1 85 ? 4.779 -17.889 12.538 1.00 34.53 85 PRO A C 1
ATOM 646 O O . PRO A 1 85 ? 5.338 -16.855 12.901 1.00 34.53 85 PRO A O 1
ATOM 649 N N . GLY A 1 86 ? 4.407 -18.831 13.413 1.00 42.66 86 GLY A N 1
ATOM 650 C CA . GLY A 1 86 ? 4.675 -18.773 14.861 1.00 42.66 86 GLY A CA 1
ATOM 651 C C . GLY A 1 86 ? 3.506 -18.289 15.736 1.00 42.66 86 GLY A C 1
ATOM 652 O O . GLY A 1 86 ? 2.418 -17.980 15.253 1.00 42.66 86 GLY A O 1
ATOM 653 N N . VAL A 1 87 ? 3.725 -18.239 17.058 1.00 45.47 87 VAL A N 1
ATOM 654 C CA . VAL A 1 87 ? 2.690 -17.974 18.088 1.00 45.47 87 VAL A CA 1
ATOM 655 C C . VAL A 1 87 ? 2.029 -16.595 17.924 1.00 45.47 87 VAL A C 1
ATOM 657 O O . VAL A 1 87 ? 0.820 -16.460 18.102 1.00 45.47 87 VAL A O 1
ATOM 660 N N . VAL A 1 88 ? 2.793 -15.586 17.494 1.00 47.97 88 VAL A N 1
ATOM 661 C CA . VAL A 1 88 ? 2.285 -14.236 17.185 1.00 47.97 88 VAL A CA 1
ATOM 662 C C . VAL A 1 88 ? 1.283 -14.272 16.023 1.00 47.97 88 VAL A C 1
ATOM 664 O O . VAL A 1 88 ? 0.228 -13.642 16.097 1.00 47.97 88 VAL A O 1
ATOM 667 N N . GLY A 1 89 ? 1.548 -15.080 14.992 1.00 42.41 89 GLY A N 1
ATOM 668 C CA . GLY A 1 89 ? 0.643 -15.272 13.858 1.00 42.41 89 GLY A CA 1
ATOM 669 C C . GLY A 1 89 ? -0.567 -16.154 14.162 1.00 42.41 89 GLY A C 1
ATOM 670 O O . GLY A 1 89 ? -1.662 -15.869 13.684 1.00 42.41 89 GLY A O 1
ATOM 671 N N . ALA A 1 90 ? -0.414 -17.171 15.016 1.00 49.19 90 ALA A N 1
ATOM 672 C CA . ALA A 1 90 ? -1.535 -17.987 15.494 1.00 49.19 90 ALA A CA 1
ATOM 673 C C . ALA A 1 90 ? -2.557 -17.151 16.273 1.00 49.19 90 ALA A C 1
ATOM 675 O O . ALA A 1 90 ? -3.762 -17.381 16.183 1.00 49.19 90 ALA A O 1
ATOM 676 N N . ALA A 1 91 ? -2.071 -16.152 17.004 1.00 43.75 91 ALA A N 1
ATOM 677 C CA . ALA A 1 91 ? -2.929 -15.265 17.744 1.00 43.75 91 ALA A CA 1
ATOM 678 C C . ALA A 1 91 ? -3.565 -14.198 16.816 1.00 43.75 91 ALA A C 1
ATOM 680 O O . ALA A 1 91 ? -4.711 -13.834 17.067 1.00 43.75 91 ALA A O 1
ATOM 681 N N . LEU A 1 92 ? -2.833 -13.620 15.847 1.00 39.81 92 LEU A N 1
ATOM 682 C CA . LEU A 1 92 ? -3.253 -12.461 15.018 1.00 39.81 92 LEU A CA 1
ATOM 683 C C . LEU A 1 92 ? -4.017 -12.836 13.734 1.00 39.81 92 LEU A C 1
ATOM 685 O O . LEU A 1 92 ? -4.385 -11.957 12.952 1.00 39.81 92 LEU A O 1
ATOM 689 N N . ARG A 1 93 ? -4.228 -14.134 13.497 1.00 45.66 93 ARG A N 1
ATOM 690 C CA . ARG A 1 93 ? -5.021 -14.649 12.379 1.00 45.66 93 ARG A CA 1
ATOM 691 C C . ARG A 1 93 ? -6.497 -14.295 12.536 1.00 45.66 93 ARG A C 1
ATOM 693 O O . ARG A 1 93 ? -7.108 -14.605 13.560 1.00 45.66 93 ARG A O 1
ATOM 700 N N . ARG A 1 94 ? -7.080 -13.753 11.467 1.00 46.94 94 ARG A N 1
ATOM 701 C CA . ARG A 1 94 ? -8.532 -13.623 11.305 1.00 46.94 94 ARG A CA 1
ATOM 702 C C . ARG A 1 94 ? -9.180 -15.014 11.448 1.00 46.94 94 ARG A C 1
ATOM 704 O O . ARG A 1 94 ? -8.718 -15.972 10.829 1.00 46.94 94 ARG A O 1
ATOM 711 N N . ASN A 1 95 ? -10.196 -15.134 12.308 1.00 46.56 95 ASN A N 1
ATOM 712 C CA . ASN A 1 95 ? -10.919 -16.381 12.637 1.00 46.56 95 ASN A CA 1
ATOM 713 C C . ASN A 1 95 ? -10.103 -17.507 13.328 1.00 46.56 95 ASN A C 1
ATOM 715 O O . ASN A 1 95 ? -10.457 -18.681 13.228 1.00 46.56 95 ASN A O 1
ATOM 719 N N . GLY A 1 96 ? -9.020 -17.187 14.049 1.00 47.97 96 GLY A N 1
ATOM 720 C CA . GLY A 1 96 ? -8.238 -18.171 14.818 1.00 47.97 96 GLY A CA 1
ATOM 721 C C . GLY A 1 96 ? -8.821 -18.539 16.197 1.00 47.97 96 GLY A C 1
ATOM 722 O O . GLY A 1 96 ? -9.500 -17.740 16.838 1.00 47.97 96 GLY A O 1
ATOM 723 N N . LEU A 1 97 ? -8.470 -19.732 16.705 1.00 39.69 97 LEU A N 1
ATOM 724 C CA . LEU A 1 97 ? -8.930 -20.320 17.984 1.00 39.69 97 LEU A CA 1
ATOM 725 C C . LEU A 1 97 ? -8.713 -19.421 19.230 1.00 39.69 97 LEU A C 1
ATOM 727 O O . LEU A 1 97 ? -9.371 -19.602 20.250 1.00 39.69 97 LEU A O 1
ATOM 731 N N . PHE A 1 98 ? -7.807 -18.439 19.145 1.00 42.06 98 PHE A N 1
ATOM 732 C CA . PHE A 1 98 ? -7.450 -17.498 20.217 1.00 42.06 98 PHE A CA 1
ATOM 733 C C . PHE A 1 98 ? -8.130 -16.119 20.097 1.00 42.06 98 PHE A C 1
ATOM 735 O O . PHE A 1 98 ? -7.748 -15.182 20.800 1.00 42.06 98 PHE A O 1
ATOM 742 N N . ALA A 1 99 ? -9.153 -15.978 19.244 1.00 44.41 99 ALA A N 1
ATOM 743 C CA . ALA A 1 99 ? -9.906 -14.733 19.047 1.00 44.41 99 ALA A CA 1
ATOM 744 C C . ALA A 1 99 ? -10.485 -14.137 20.351 1.00 44.41 99 ALA A C 1
ATOM 746 O O . ALA A 1 99 ? -10.631 -12.921 20.460 1.00 44.41 99 ALA A O 1
ATOM 747 N N . ARG A 1 100 ? -10.755 -14.973 21.367 1.00 40.59 100 ARG A N 1
ATOM 748 C CA . ARG A 1 100 ? -11.316 -14.557 22.669 1.00 40.59 100 ARG A CA 1
ATOM 749 C C . ARG A 1 100 ? -10.313 -13.868 23.609 1.00 40.59 100 ARG A C 1
ATOM 751 O O . ARG A 1 100 ? -10.737 -13.254 24.575 1.00 40.59 100 ARG A O 1
ATOM 758 N N . LEU A 1 101 ? -9.004 -13.912 23.338 1.00 40.94 101 LEU A N 1
ATOM 759 C CA . LEU A 1 101 ? -7.979 -13.255 24.177 1.00 40.94 101 LEU A CA 1
ATOM 760 C C . LEU A 1 101 ? -7.732 -11.773 23.817 1.00 40.94 101 LEU A C 1
ATOM 762 O O . LEU A 1 101 ? -6.842 -11.147 24.384 1.00 40.94 101 LEU A O 1
ATOM 766 N N . ARG A 1 102 ? -8.478 -11.196 22.861 1.00 51.66 102 ARG A N 1
ATOM 767 C CA . ARG A 1 102 ? -8.198 -9.866 22.273 1.00 51.66 102 ARG A CA 1
ATOM 768 C C . ARG A 1 102 ? -9.295 -8.823 22.465 1.00 51.66 102 ARG A C 1
ATOM 770 O O . ARG A 1 102 ? -9.293 -7.819 21.752 1.00 51.66 102 ARG A O 1
ATOM 777 N N . GLU A 1 103 ? -10.217 -9.023 23.401 1.00 42.25 103 GLU A N 1
ATOM 778 C CA . GLU A 1 103 ? -11.338 -8.093 23.618 1.00 42.25 103 GLU A CA 1
ATOM 779 C C . GLU A 1 103 ? -10.881 -6.635 23.852 1.00 42.25 103 GLU A C 1
ATOM 781 O O . GLU A 1 103 ? -11.597 -5.712 23.482 1.00 42.25 103 GLU A O 1
ATOM 786 N N . GLY A 1 104 ? -9.647 -6.406 24.326 1.00 38.22 104 GLY A N 1
ATOM 787 C CA . GLY A 1 104 ? -9.068 -5.067 24.516 1.00 38.22 104 GLY A CA 1
ATOM 788 C C . GLY A 1 104 ? -8.351 -4.414 23.316 1.00 38.22 104 GLY A C 1
ATOM 789 O O . GLY A 1 104 ? -7.925 -3.271 23.445 1.00 38.22 104 GLY A O 1
ATOM 790 N N . ILE A 1 105 ? -8.173 -5.093 22.167 1.00 40.34 105 ILE A N 1
ATOM 791 C CA . ILE A 1 105 ? -7.337 -4.605 21.029 1.00 40.34 105 ILE A CA 1
ATOM 792 C C . ILE A 1 105 ? -8.133 -4.525 19.710 1.00 40.34 105 ILE A C 1
ATOM 794 O O . ILE A 1 105 ? -7.579 -4.295 18.635 1.00 40.34 105 ILE A O 1
ATOM 798 N N . ARG A 1 106 ? -9.454 -4.717 19.751 1.00 39.94 106 ARG A N 1
ATOM 799 C CA . ARG A 1 106 ? -10.305 -4.595 18.560 1.00 39.94 106 ARG A CA 1
ATOM 800 C C . ARG A 1 106 ? -10.524 -3.135 18.181 1.00 39.94 106 ARG A C 1
ATOM 802 O O . ARG A 1 106 ? -10.763 -2.281 19.038 1.00 39.94 106 ARG A O 1
ATOM 809 N N . CYS A 1 107 ? -10.455 -2.852 16.881 1.00 37.34 107 CYS A N 1
ATOM 810 C CA . CYS A 1 107 ? -10.939 -1.589 16.337 1.00 37.34 107 CYS A CA 1
ATOM 811 C C . CYS A 1 107 ? -12.459 -1.583 16.512 1.00 37.34 107 CYS A C 1
ATOM 813 O O . CYS A 1 107 ? -13.162 -2.336 15.847 1.00 37.34 107 CYS A O 1
ATOM 815 N N . GLN A 1 108 ? -12.956 -0.797 17.465 1.00 42.47 108 GLN A N 1
ATOM 816 C CA . GLN A 1 108 ? -14.382 -0.507 17.552 1.00 42.47 108 GLN A CA 1
ATOM 817 C C . GLN A 1 108 ? -14.759 0.385 16.369 1.00 42.47 108 GLN A C 1
ATOM 819 O O . GLN A 1 108 ? -13.959 1.235 15.968 1.00 42.47 108 GLN A O 1
ATOM 824 N N . ALA A 1 109 ? -15.950 0.164 15.810 1.00 41.12 109 ALA A N 1
ATOM 825 C CA . ALA A 1 109 ? -16.516 1.019 14.777 1.00 41.12 109 ALA A CA 1
ATOM 826 C C . ALA A 1 109 ? -16.461 2.473 15.266 1.00 41.12 109 ALA A C 1
ATOM 828 O O . ALA A 1 109 ? -17.067 2.816 16.279 1.00 41.12 109 ALA A O 1
ATOM 829 N N . ALA A 1 110 ? -15.657 3.301 14.603 1.00 41.62 110 ALA A N 1
ATOM 830 C CA . ALA A 1 110 ? -15.521 4.697 14.977 1.00 41.62 110 ALA A CA 1
ATOM 831 C C . ALA A 1 110 ? -16.738 5.468 14.460 1.00 41.62 110 ALA A C 1
ATOM 833 O O . ALA A 1 110 ? -17.067 5.373 13.272 1.00 41.62 110 ALA A O 1
ATOM 834 N N . GLU A 1 111 ? -17.360 6.249 15.347 1.00 36.19 111 GLU A N 1
ATOM 835 C CA . GLU A 1 111 ? -18.464 7.153 15.027 1.00 36.19 111 GLU A CA 1
ATOM 836 C C . GLU A 1 111 ? -18.157 7.961 13.758 1.00 36.19 111 GLU A C 1
ATOM 838 O O . GLU A 1 111 ? -17.012 8.342 13.477 1.00 36.19 111 GLU A O 1
ATOM 843 N N . GLN A 1 112 ? -19.184 8.106 12.925 1.00 40.62 112 GLN A N 1
ATOM 844 C CA . GLN A 1 112 ? -19.123 8.795 11.645 1.00 40.62 112 GLN A CA 1
ATOM 845 C C . GLN A 1 112 ? -18.940 10.288 11.925 1.00 40.62 112 GLN A C 1
ATOM 847 O O . GLN A 1 112 ? -19.869 10.956 12.363 1.00 40.62 112 GLN A O 1
ATOM 852 N N . THR A 1 113 ? -17.736 10.813 11.713 1.00 39.41 113 THR A N 1
ATOM 853 C CA . THR A 1 113 ? -17.500 12.259 11.698 1.00 39.41 113 THR A CA 1
ATOM 854 C C . THR A 1 113 ? -17.124 12.637 10.275 1.00 39.41 113 THR A C 1
ATOM 856 O O . THR A 1 113 ? -16.111 12.173 9.750 1.00 39.41 113 THR A O 1
ATOM 859 N N . GLU A 1 114 ? -17.993 13.417 9.636 1.00 43.25 114 GLU A N 1
ATOM 860 C CA . GLU A 1 114 ? -17.935 13.839 8.233 1.00 43.25 114 GLU A CA 1
ATOM 861 C C . GLU A 1 114 ? -16.862 14.909 7.959 1.00 43.25 114 GLU A C 1
ATOM 863 O O . GLU A 1 114 ? -17.097 15.872 7.233 1.00 43.25 114 GLU A O 1
ATOM 868 N N . GLU A 1 115 ? -15.652 14.767 8.500 1.00 46.53 115 GLU A N 1
ATOM 869 C CA . GLU A 1 115 ? -14.521 15.560 8.006 1.00 46.53 115 GLU A CA 1
ATOM 870 C C . GLU A 1 115 ? -14.009 14.916 6.710 1.00 46.53 115 GLU A C 1
ATOM 872 O O . GLU A 1 115 ? -13.048 14.147 6.670 1.00 46.53 115 GLU A O 1
ATOM 877 N N . GLY A 1 116 ? -14.765 15.163 5.638 1.00 57.78 116 GLY A N 1
ATOM 878 C CA . GLY A 1 116 ? -14.456 14.747 4.278 1.00 57.78 116 GLY A CA 1
ATOM 879 C C . GLY A 1 116 ? -13.313 15.567 3.682 1.00 57.78 116 GLY A C 1
ATOM 880 O O . GLY A 1 116 ? -13.257 16.787 3.821 1.00 57.78 116 GLY A O 1
ATOM 881 N N . GLY A 1 117 ? -12.403 14.891 2.988 1.00 73.81 117 GLY A N 1
ATOM 882 C CA . GLY A 1 117 ? -11.296 15.521 2.280 1.00 73.81 117 GLY A CA 1
ATOM 883 C C . GLY A 1 117 ? -10.224 14.511 1.896 1.00 73.81 117 GLY A C 1
ATOM 884 O O . GLY A 1 117 ? -10.207 13.385 2.400 1.00 73.81 117 GLY A O 1
ATOM 885 N N . CYS A 1 118 ? -9.327 14.918 1.000 1.00 82.69 118 CYS A N 1
ATOM 886 C CA . CYS A 1 118 ? -8.185 14.098 0.626 1.00 82.69 118 CYS A CA 1
ATOM 887 C C . CYS A 1 118 ? -7.201 13.987 1.798 1.00 82.69 118 CYS A C 1
ATOM 889 O O . CYS A 1 118 ? -6.903 14.980 2.463 1.00 82.69 118 CYS A O 1
ATOM 891 N N . PHE A 1 119 ? -6.664 12.795 2.041 1.00 85.44 119 PHE A N 1
ATOM 892 C CA . PHE A 1 119 ? -5.717 12.541 3.119 1.00 85.44 119 PHE A CA 1
ATOM 893 C C . PHE A 1 119 ? -4.663 11.507 2.729 1.00 85.44 119 PHE A C 1
ATOM 895 O O . PHE A 1 119 ? -4.811 10.751 1.772 1.00 85.44 119 PHE A O 1
ATOM 902 N N . TRP A 1 120 ? -3.579 11.476 3.501 1.00 86.44 120 TRP A N 1
ATOM 903 C CA . TRP A 1 120 ? -2.505 10.502 3.340 1.00 86.44 120 TRP A CA 1
ATOM 904 C C . TRP A 1 120 ? -2.663 9.374 4.358 1.00 86.44 120 TRP A C 1
ATOM 906 O O . TRP A 1 120 ? -2.717 9.627 5.563 1.00 86.44 120 TRP A O 1
ATOM 916 N N . LEU A 1 121 ? -2.730 8.139 3.867 1.00 91.06 121 LEU A N 1
ATOM 917 C CA . LEU A 1 121 ? -2.730 6.917 4.667 1.00 91.06 121 LEU A CA 1
ATOM 918 C C . LEU A 1 121 ? -1.298 6.413 4.830 1.00 91.06 121 LEU A C 1
ATOM 920 O O . LEU A 1 121 ? -0.630 6.163 3.829 1.00 91.06 121 LEU A O 1
ATOM 924 N N . GLU A 1 122 ? -0.843 6.190 6.060 1.00 89.81 122 GLU A N 1
ATOM 925 C CA . GLU A 1 122 ? 0.416 5.473 6.282 1.00 89.81 122 GLU A CA 1
ATOM 926 C C . GLU A 1 122 ? 0.173 3.966 6.113 1.00 89.81 122 GLU A C 1
ATOM 928 O O . GLU A 1 122 ? -0.566 3.351 6.886 1.00 89.81 122 GLU A O 1
ATOM 933 N N . LEU A 1 123 ? 0.780 3.367 5.091 1.00 89.94 123 LEU A N 1
ATOM 934 C CA . LEU A 1 123 ? 0.654 1.955 4.761 1.00 89.94 123 LEU A CA 1
ATOM 935 C C . LEU A 1 123 ? 1.958 1.209 5.042 1.00 89.94 123 LEU A C 1
ATOM 937 O O . LEU A 1 123 ? 3.019 1.559 4.523 1.00 89.94 123 LEU A O 1
ATOM 941 N N . HIS A 1 124 ? 1.846 0.114 5.787 1.00 89.00 124 HIS A N 1
ATOM 942 C CA . HIS A 1 124 ? 2.906 -0.868 5.970 1.00 89.00 124 HIS A CA 1
ATOM 943 C C . HIS A 1 124 ? 2.510 -2.198 5.351 1.00 89.00 124 HIS A C 1
ATOM 945 O O . HIS A 1 124 ? 1.426 -2.722 5.611 1.00 89.00 124 HIS A O 1
ATOM 951 N N . VAL A 1 125 ? 3.417 -2.786 4.582 1.00 85.12 125 VAL A N 1
ATOM 952 C CA . VAL A 1 125 ? 3.233 -4.130 4.034 1.00 85.12 125 VAL A CA 1
ATOM 953 C C . VAL A 1 125 ? 4.405 -4.994 4.463 1.00 85.12 125 VAL A C 1
ATOM 955 O O . VAL A 1 125 ? 5.566 -4.617 4.307 1.00 85.12 125 VAL A O 1
ATOM 958 N N . TYR A 1 126 ? 4.093 -6.168 4.999 1.00 80.31 126 TYR A N 1
ATOM 959 C CA . TYR A 1 126 ? 5.080 -7.117 5.497 1.00 80.31 126 TYR A CA 1
ATOM 960 C C . TYR A 1 126 ? 5.061 -8.428 4.707 1.00 80.31 126 TYR A C 1
ATOM 962 O O . TYR A 1 126 ? 4.103 -8.765 4.003 1.00 80.31 126 TYR A O 1
ATOM 970 N N . ASN A 1 127 ? 6.128 -9.206 4.890 1.00 76.62 127 ASN A N 1
ATOM 971 C CA . ASN A 1 127 ? 6.284 -10.561 4.366 1.00 76.62 127 ASN A CA 1
ATOM 972 C C . ASN A 1 127 ? 6.168 -10.626 2.830 1.00 76.62 127 ASN A C 1
ATOM 974 O O . ASN A 1 127 ? 6.480 -9.679 2.108 1.00 76.62 127 ASN A O 1
ATOM 978 N N . SER A 1 128 ? 5.731 -11.776 2.321 1.00 71.31 128 SER A N 1
ATOM 979 C CA . SER A 1 128 ? 5.582 -12.051 0.894 1.00 71.31 128 SER A CA 1
ATOM 980 C C . SER A 1 128 ? 4.483 -11.232 0.203 1.00 71.31 128 SER A C 1
ATOM 982 O O . SER A 1 128 ? 4.456 -11.213 -1.026 1.00 71.31 128 SER A O 1
ATOM 984 N N . MET A 1 129 ? 3.611 -10.514 0.931 1.00 77.00 129 MET A N 1
ATOM 985 C CA . MET A 1 129 ? 2.576 -9.675 0.295 1.00 77.00 129 MET A CA 1
ATOM 986 C C . MET A 1 129 ? 3.139 -8.469 -0.432 1.00 77.00 129 MET A C 1
ATOM 988 O O . MET A 1 129 ? 2.508 -7.973 -1.357 1.00 77.00 129 MET A O 1
ATOM 992 N N . ILE A 1 130 ? 4.321 -8.011 -0.038 1.00 76.69 130 ILE A N 1
ATOM 993 C CA . ILE A 1 130 ? 4.952 -6.840 -0.635 1.00 76.69 130 ILE A CA 1
ATOM 994 C C . ILE A 1 130 ? 5.112 -7.019 -2.146 1.00 76.69 130 ILE A C 1
ATOM 996 O O . ILE A 1 130 ? 4.815 -6.101 -2.899 1.00 76.69 130 ILE A O 1
ATOM 1000 N N . ALA A 1 131 ? 5.536 -8.205 -2.595 1.00 77.81 131 ALA A N 1
ATOM 1001 C CA . ALA A 1 131 ? 5.706 -8.476 -4.017 1.00 77.81 131 ALA A CA 1
ATOM 1002 C C . ALA A 1 131 ? 4.368 -8.507 -4.767 1.00 77.81 131 ALA A C 1
ATOM 1004 O O . ALA A 1 131 ? 4.274 -7.985 -5.873 1.00 77.81 131 ALA A O 1
ATOM 1005 N N . ALA A 1 132 ? 3.328 -9.064 -4.145 1.00 79.12 132 ALA A N 1
ATOM 1006 C CA . ALA A 1 132 ? 1.997 -9.141 -4.739 1.00 79.12 132 ALA A CA 1
ATOM 1007 C C . ALA A 1 132 ? 1.303 -7.771 -4.828 1.00 79.12 132 ALA A C 1
ATOM 1009 O O . ALA A 1 132 ? 0.581 -7.510 -5.783 1.00 79.12 132 ALA A O 1
ATOM 1010 N N . LEU A 1 133 ? 1.548 -6.885 -3.859 1.00 83.62 133 LEU A N 1
ATOM 1011 C CA . LEU A 1 133 ? 0.982 -5.534 -3.829 1.00 83.62 133 LEU A CA 1
ATOM 1012 C C . LEU A 1 133 ? 1.878 -4.487 -4.503 1.00 83.62 133 LEU A C 1
ATOM 1014 O O . LEU A 1 133 ? 1.470 -3.335 -4.614 1.00 83.62 133 LEU A O 1
ATOM 1018 N N . ALA A 1 134 ? 3.076 -4.855 -4.969 1.00 85.25 134 ALA A N 1
ATOM 1019 C CA . ALA A 1 134 ? 4.034 -3.906 -5.529 1.00 85.25 134 ALA A CA 1
ATOM 1020 C C . ALA A 1 134 ? 3.488 -3.170 -6.752 1.00 85.25 134 ALA A C 1
ATOM 1022 O O . ALA A 1 134 ? 3.537 -1.946 -6.790 1.00 85.25 134 ALA A O 1
ATOM 1023 N N . LEU A 1 135 ? 2.953 -3.901 -7.733 1.00 85.94 135 LEU A N 1
ATOM 1024 C CA . LEU A 1 135 ? 2.389 -3.292 -8.935 1.00 85.94 135 LEU A CA 1
ATOM 1025 C C . LEU A 1 135 ? 1.155 -2.426 -8.607 1.00 85.94 135 LEU A C 1
ATOM 1027 O O . LEU A 1 135 ? 1.201 -1.242 -8.935 1.00 85.94 135 LEU A O 1
ATOM 1031 N N . PRO A 1 136 ? 0.125 -2.931 -7.890 1.00 87.12 136 PRO A N 1
ATOM 1032 C CA . PRO A 1 136 ? -0.979 -2.110 -7.387 1.00 87.12 136 PRO A CA 1
ATOM 1033 C C . PRO A 1 136 ? -0.546 -0.803 -6.715 1.00 87.12 136 PRO A C 1
ATOM 1035 O O . PRO A 1 136 ? -1.037 0.272 -7.056 1.00 87.12 136 PRO A O 1
ATOM 1038 N N . LEU A 1 137 ? 0.418 -0.876 -5.791 1.00 88.56 137 LEU A N 1
ATOM 1039 C CA . LEU A 1 137 ? 0.878 0.282 -5.026 1.00 88.56 137 LEU A CA 1
ATOM 1040 C C . LEU A 1 137 ? 1.722 1.243 -5.857 1.00 88.56 137 LEU A C 1
ATOM 1042 O O . LEU A 1 137 ? 1.601 2.452 -5.690 1.00 88.56 137 LEU A O 1
ATOM 1046 N N . LEU A 1 138 ? 2.549 0.739 -6.770 1.00 89.25 138 LEU A N 1
ATOM 1047 C CA . LEU A 1 138 ? 3.298 1.582 -7.698 1.00 89.25 138 LEU A CA 1
ATOM 1048 C C . LEU A 1 138 ? 2.360 2.301 -8.673 1.00 89.25 138 LEU A C 1
ATOM 1050 O O . LEU A 1 138 ? 2.609 3.461 -8.990 1.00 89.25 138 LEU A O 1
ATOM 1054 N N . THR A 1 139 ? 1.284 1.657 -9.128 1.00 88.56 139 THR A N 1
ATOM 1055 C CA . THR A 1 139 ? 0.294 2.264 -10.030 1.00 88.56 139 THR A CA 1
ATOM 1056 C C . THR A 1 139 ? -0.603 3.276 -9.318 1.00 88.56 139 THR A C 1
ATOM 1058 O O . THR A 1 139 ? -0.823 4.361 -9.854 1.00 88.56 139 THR A O 1
ATOM 1061 N N . CYS A 1 140 ? -1.077 2.965 -8.107 1.00 88.56 140 CYS A N 1
ATOM 1062 C CA . CYS A 1 140 ? -1.793 3.917 -7.247 1.00 88.56 140 CYS A CA 1
ATOM 1063 C C . CYS A 1 140 ? -0.893 5.122 -6.906 1.00 88.56 140 CYS A C 1
ATOM 1065 O O . CYS A 1 140 ? -1.291 6.285 -7.005 1.00 88.56 140 CYS A O 1
ATOM 1067 N N . GLY A 1 141 ? 0.375 4.824 -6.624 1.00 90.94 141 GLY A N 1
ATOM 1068 C CA . GLY A 1 141 ? 1.402 5.767 -6.231 1.00 90.94 141 GLY A CA 1
ATOM 1069 C C . GLY A 1 141 ? 1.444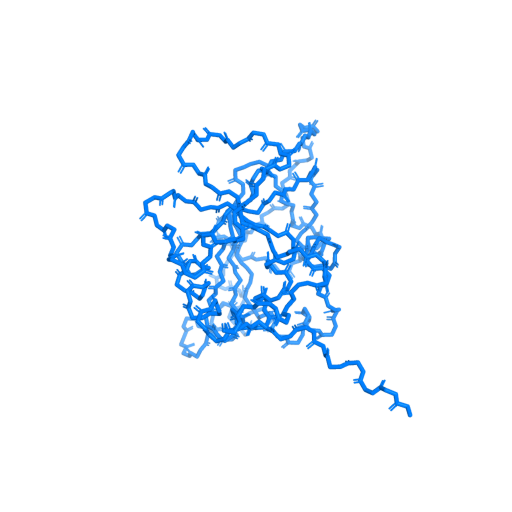 5.984 -4.722 1.00 90.94 141 GLY A C 1
ATOM 1070 O O . GLY A 1 141 ? 0.475 5.774 -3.995 1.00 90.94 141 GLY A O 1
ATOM 1071 N N . PHE A 1 142 ? 2.605 6.403 -4.235 1.00 91.88 142 PHE A N 1
ATOM 1072 C CA . PHE A 1 142 ? 2.842 6.647 -2.818 1.00 91.88 142 PHE A CA 1
ATOM 1073 C C . PHE A 1 142 ? 3.918 7.714 -2.626 1.00 91.88 142 PHE A C 1
ATOM 1075 O O . PHE A 1 142 ? 4.766 7.939 -3.488 1.00 91.88 142 PHE A O 1
ATOM 1082 N N . ALA A 1 143 ? 3.899 8.378 -1.479 1.00 90.12 143 ALA A N 1
ATOM 1083 C CA . ALA A 1 143 ? 4.922 9.313 -1.060 1.00 90.12 143 ALA A CA 1
ATOM 1084 C C . ALA A 1 143 ? 5.917 8.649 -0.101 1.00 90.12 143 ALA A C 1
ATOM 1086 O O . ALA A 1 143 ? 5.555 7.786 0.702 1.00 90.12 143 ALA A O 1
ATOM 1087 N N . VAL A 1 144 ? 7.176 9.074 -0.190 1.00 88.12 144 VAL A N 1
ATOM 1088 C CA . VAL A 1 144 ? 8.264 8.720 0.733 1.00 88.12 144 VAL A CA 1
ATOM 1089 C C . VAL A 1 144 ? 9.108 9.946 1.037 1.00 88.12 144 VAL A C 1
ATOM 1091 O O . VAL A 1 144 ? 9.190 10.866 0.225 1.00 88.12 144 VAL A O 1
ATOM 1094 N N . GLU A 1 145 ? 9.760 9.956 2.193 1.00 82.25 145 GLU A N 1
ATOM 1095 C CA . GLU A 1 145 ? 10.751 10.978 2.528 1.00 82.25 145 GLU A CA 1
ATOM 1096 C C . GLU A 1 145 ? 11.874 11.007 1.482 1.00 82.25 145 GLU A C 1
ATOM 1098 O O . GLU A 1 145 ? 12.381 9.966 1.049 1.00 82.25 145 GLU A O 1
ATOM 1103 N N . LYS A 1 146 ? 12.283 12.212 1.087 1.00 84.88 146 LYS A N 1
ATOM 1104 C CA . LYS A 1 146 ? 13.302 12.455 0.063 1.00 84.88 146 LYS A CA 1
ATOM 1105 C C . LYS A 1 146 ? 14.630 11.775 0.399 1.00 84.88 146 LYS A C 1
ATOM 1107 O O . LYS A 1 146 ? 15.287 11.247 -0.494 1.00 84.88 146 LYS A O 1
ATOM 1112 N N . GLU A 1 147 ? 15.011 11.755 1.671 1.00 83.62 147 GLU A N 1
ATOM 1113 C CA . GLU A 1 147 ? 16.247 11.143 2.170 1.00 83.62 147 GLU A CA 1
ATOM 1114 C C . GLU A 1 147 ? 16.221 9.612 2.079 1.00 83.62 147 GLU A C 1
ATOM 1116 O O . GLU A 1 147 ? 17.267 8.971 1.990 1.00 83.62 147 GLU A O 1
ATOM 1121 N N . ARG A 1 148 ? 15.023 9.020 2.075 1.00 83.00 148 ARG A N 1
ATOM 1122 C CA . ARG A 1 148 ? 14.805 7.572 1.983 1.00 83.00 148 ARG A CA 1
ATOM 1123 C C . ARG A 1 148 ? 14.556 7.112 0.546 1.00 83.00 148 ARG A C 1
ATOM 1125 O O . ARG A 1 148 ? 14.404 5.912 0.328 1.00 83.00 148 ARG A O 1
ATOM 1132 N N . MET A 1 149 ? 14.526 8.034 -0.423 1.00 86.81 149 MET A N 1
ATOM 1133 C CA . MET A 1 149 ? 14.269 7.746 -1.833 1.00 86.81 149 MET A CA 1
ATOM 1134 C C . MET A 1 149 ? 15.408 6.917 -2.452 1.00 86.81 149 MET A C 1
ATOM 1136 O O . MET A 1 149 ? 16.521 7.423 -2.606 1.00 86.81 149 MET A O 1
ATOM 1140 N N . PRO A 1 150 ? 15.156 5.666 -2.867 1.00 86.88 150 PRO A N 1
ATOM 1141 C CA . PRO A 1 150 ? 16.167 4.841 -3.506 1.00 86.88 150 PRO A CA 1
ATOM 1142 C C . PRO A 1 150 ? 16.325 5.218 -4.986 1.00 86.88 150 PRO A C 1
ATOM 1144 O O . PRO A 1 150 ? 15.344 5.516 -5.671 1.00 86.88 150 PRO A O 1
ATOM 1147 N N . ASP A 1 151 ? 17.553 5.134 -5.507 1.00 88.12 151 ASP A N 1
ATOM 1148 C CA . ASP A 1 151 ? 17.882 5.533 -6.885 1.00 88.12 151 ASP A CA 1
ATOM 1149 C C . ASP A 1 151 ? 16.981 4.928 -7.974 1.00 88.12 151 ASP A C 1
ATOM 1151 O O . ASP A 1 151 ? 16.544 5.683 -8.844 1.00 88.12 151 ASP A O 1
ATOM 1155 N N . PRO A 1 152 ? 16.596 3.634 -7.922 1.00 88.00 152 PRO A N 1
ATOM 1156 C CA . PRO A 1 152 ? 15.717 3.043 -8.933 1.00 88.00 152 PRO A CA 1
ATOM 1157 C C . PRO A 1 152 ? 14.310 3.653 -9.012 1.00 88.00 152 PRO A C 1
ATOM 1159 O O . PRO A 1 152 ? 13.647 3.490 -10.030 1.00 88.00 152 PRO A O 1
ATOM 1162 N N . LEU A 1 153 ? 13.835 4.330 -7.959 1.00 87.12 153 LEU A N 1
ATOM 1163 C CA . LEU A 1 153 ? 12.511 4.968 -7.932 1.00 87.12 153 LEU A CA 1
ATOM 1164 C C . LEU A 1 153 ? 12.547 6.450 -8.322 1.00 87.12 153 LEU A C 1
ATOM 1166 O O . LEU A 1 153 ? 11.500 7.019 -8.622 1.00 87.12 153 LEU A O 1
ATOM 1170 N N . ARG A 1 154 ? 13.727 7.079 -8.373 1.00 88.44 154 ARG A N 1
ATOM 1171 C CA . ARG A 1 154 ? 13.871 8.505 -8.723 1.00 88.44 154 ARG A CA 1
ATOM 1172 C C . ARG A 1 154 ? 13.289 8.865 -10.097 1.00 88.44 154 ARG A C 1
ATOM 1174 O O . ARG A 1 154 ? 12.653 9.913 -10.178 1.00 88.44 154 ARG A O 1
ATOM 1181 N N . PRO A 1 155 ? 13.419 8.032 -11.151 1.00 88.44 155 PRO A N 1
ATOM 1182 C CA . PRO A 1 155 ? 12.795 8.311 -12.448 1.00 88.44 155 PRO A CA 1
ATOM 1183 C C . PRO A 1 155 ? 11.260 8.299 -12.416 1.00 88.44 155 PRO A C 1
ATOM 1185 O O . PRO A 1 155 ? 10.625 8.853 -13.306 1.00 88.44 155 PRO A O 1
ATOM 1188 N N . LEU A 1 156 ? 10.663 7.666 -11.400 1.00 88.38 156 LEU A N 1
ATOM 1189 C CA . LEU A 1 156 ? 9.215 7.535 -11.223 1.00 88.38 156 LEU A CA 1
ATOM 1190 C C . LEU A 1 156 ? 8.615 8.643 -10.344 1.00 88.38 156 LEU A C 1
ATOM 1192 O O . LEU A 1 156 ? 7.416 8.627 -10.050 1.00 88.38 156 LEU A O 1
ATOM 1196 N N . VAL A 1 157 ? 9.439 9.594 -9.897 1.00 90.75 157 VAL A N 1
ATOM 1197 C CA . VAL A 1 157 ? 8.973 10.738 -9.115 1.00 90.75 157 VAL A CA 1
ATOM 1198 C C . VAL A 1 157 ? 8.114 11.635 -9.997 1.00 90.75 157 VAL A C 1
ATOM 1200 O O . VAL A 1 157 ? 8.515 12.045 -11.086 1.00 90.75 157 VAL A O 1
ATOM 1203 N N . CYS A 1 158 ? 6.926 11.973 -9.511 1.00 89.50 158 CYS A N 1
ATOM 1204 C CA . CYS A 1 158 ? 5.991 12.843 -10.207 1.00 89.50 158 CYS A CA 1
ATOM 1205 C C . CYS A 1 158 ? 5.280 13.785 -9.229 1.00 89.50 158 CYS A C 1
ATOM 1207 O O . CYS A 1 158 ? 5.493 13.747 -8.015 1.00 89.50 158 CYS A O 1
ATOM 1209 N N . LYS A 1 159 ? 4.458 14.692 -9.764 1.00 87.50 159 LYS A N 1
ATOM 1210 C CA . LYS A 1 159 ? 3.692 15.633 -8.944 1.00 87.50 159 LYS A CA 1
ATOM 1211 C C . LYS A 1 159 ? 2.657 14.867 -8.112 1.00 87.50 159 LYS A C 1
ATOM 1213 O O . LYS A 1 159 ? 1.881 14.091 -8.664 1.00 87.50 159 LYS A O 1
ATOM 1218 N N . ALA A 1 160 ? 2.639 15.117 -6.804 1.00 86.19 160 ALA A N 1
ATOM 1219 C CA . ALA A 1 160 ? 1.637 14.557 -5.904 1.00 86.19 160 ALA A CA 1
ATOM 1220 C C . ALA A 1 160 ? 0.215 15.021 -6.291 1.00 86.19 160 ALA A C 1
ATOM 1222 O O . ALA A 1 160 ? 0.059 16.158 -6.752 1.00 86.19 160 ALA A O 1
ATOM 1223 N N . PRO A 1 161 ? -0.817 14.179 -6.090 1.00 84.44 161 PRO A N 1
ATOM 1224 C CA . PRO A 1 161 ? -2.202 14.528 -6.423 1.00 84.44 161 PRO A CA 1
ATOM 1225 C C . PRO A 1 161 ? -2.748 15.683 -5.567 1.00 84.44 161 PRO A C 1
ATOM 1227 O O . PRO A 1 161 ? -3.517 16.504 -6.057 1.00 84.44 161 PRO A O 1
ATOM 1230 N N . PHE A 1 162 ? -2.301 15.793 -4.316 1.00 80.75 162 PHE A N 1
ATOM 1231 C CA . PHE A 1 162 ? -2.593 16.893 -3.395 1.00 80.75 162 PHE A CA 1
ATOM 1232 C C . PHE A 1 162 ? -1.371 17.150 -2.495 1.00 80.75 162 PHE A C 1
ATOM 1234 O O . PHE A 1 162 ? -0.466 16.311 -2.453 1.00 80.75 162 PHE A O 1
ATOM 1241 N N . PRO A 1 163 ? -1.267 18.314 -1.825 1.00 72.88 163 PRO A N 1
ATOM 1242 C CA . PRO A 1 163 ? -0.112 18.624 -0.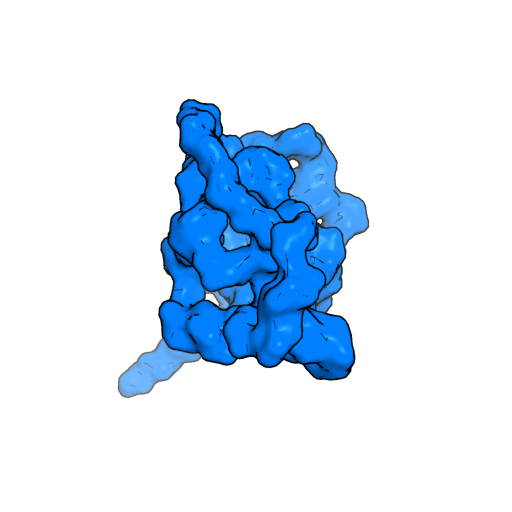988 1.00 72.88 163 PRO A CA 1
ATOM 1243 C C . PRO A 1 163 ? 0.120 17.561 0.094 1.00 72.88 163 PRO A C 1
ATOM 1245 O O . PRO A 1 163 ? -0.805 17.091 0.758 1.00 72.88 163 PRO A O 1
ATOM 1248 N N . THR A 1 164 ? 1.382 17.181 0.272 1.00 66.00 164 THR A N 1
ATOM 1249 C CA . THR A 1 164 ? 1.825 16.378 1.411 1.00 66.00 164 THR A CA 1
ATOM 1250 C C . THR A 1 164 ? 1.926 17.270 2.641 1.00 66.00 164 THR A C 1
ATOM 1252 O O . THR A 1 164 ? 2.380 18.410 2.558 1.00 66.00 164 THR A O 1
ATOM 1255 N N . SER A 1 165 ? 1.563 16.745 3.811 1.00 56.44 165 SER A N 1
ATOM 1256 C CA . SER A 1 165 ? 1.653 17.455 5.099 1.00 56.44 165 SER A CA 1
ATOM 1257 C C . SER A 1 165 ? 3.093 17.835 5.484 1.00 56.44 165 SER A C 1
ATOM 1259 O O . SER A 1 165 ? 3.320 18.544 6.456 1.00 56.44 165 SER A O 1
ATOM 1261 N N . SER A 1 166 ? 4.083 17.330 4.746 1.00 60.66 166 SER A N 1
ATOM 1262 C CA . SER A 1 166 ? 5.509 17.529 4.968 1.00 60.66 166 SER A CA 1
ATOM 1263 C C . SER A 1 166 ? 6.200 17.878 3.650 1.00 60.66 166 SER A C 1
ATOM 1265 O O . SER A 1 166 ? 6.084 17.143 2.667 1.00 60.66 166 SER A O 1
ATOM 1267 N N . VAL A 1 167 ? 6.958 18.980 3.653 1.00 60.31 167 VAL A N 1
ATOM 1268 C CA . VAL A 1 167 ? 7.681 19.538 2.487 1.00 60.31 167 VAL A CA 1
ATOM 1269 C C . VAL A 1 167 ? 8.749 18.575 1.944 1.00 60.31 167 VAL A C 1
ATOM 1271 O O . VAL A 1 167 ? 9.155 18.674 0.791 1.00 60.31 167 VAL A O 1
ATOM 1274 N N . ASN A 1 168 ? 9.178 17.609 2.757 1.00 77.06 168 ASN A N 1
ATOM 1275 C CA . ASN A 1 168 ? 10.290 16.716 2.444 1.00 77.06 168 ASN A CA 1
ATOM 1276 C C . ASN A 1 168 ? 9.888 15.373 1.811 1.00 77.06 168 ASN A C 1
ATOM 1278 O O . ASN A 1 168 ? 10.711 14.466 1.735 1.00 77.06 168 ASN A O 1
ATOM 1282 N N . HIS A 1 169 ? 8.640 15.218 1.366 1.00 83.31 169 HIS A N 1
ATOM 1283 C CA . HIS A 1 169 ? 8.178 13.983 0.730 1.00 83.31 169 HIS A CA 1
ATOM 1284 C C . HIS A 1 169 ? 8.180 14.093 -0.796 1.00 83.31 169 HIS A C 1
ATOM 1286 O O . HIS A 1 169 ? 7.853 15.133 -1.366 1.00 83.31 169 HIS A O 1
ATOM 1292 N N . GLN A 1 170 ? 8.529 12.997 -1.462 1.00 88.88 170 GLN A N 1
ATOM 1293 C CA . GLN A 1 170 ? 8.456 12.842 -2.909 1.00 88.88 170 GLN A CA 1
ATOM 1294 C C . GLN A 1 170 ? 7.424 11.777 -3.256 1.00 88.88 170 GLN A C 1
ATOM 1296 O O . GLN A 1 170 ? 7.434 10.688 -2.685 1.00 88.88 170 GLN A O 1
ATOM 1301 N N . PHE A 1 171 ? 6.544 12.100 -4.202 1.00 90.56 171 PHE A N 1
ATOM 1302 C CA . PHE A 1 171 ? 5.521 11.186 -4.687 1.00 90.56 171 PHE A CA 1
ATOM 1303 C C . PHE A 1 171 ? 6.045 10.377 -5.872 1.00 90.56 171 PHE A C 1
ATOM 1305 O O . PHE A 1 171 ? 6.615 10.929 -6.813 1.00 90.56 171 PHE A O 1
ATOM 1312 N N . VAL A 1 172 ? 5.848 9.067 -5.809 1.00 91.00 172 VAL A N 1
ATOM 1313 C CA . VAL A 1 172 ? 6.299 8.082 -6.785 1.00 91.00 172 VAL A CA 1
ATOM 1314 C C . VAL A 1 172 ? 5.077 7.392 -7.350 1.00 91.00 172 VAL A C 1
ATOM 1316 O O . VAL A 1 172 ? 4.225 6.926 -6.596 1.00 91.00 172 VAL A O 1
ATOM 1319 N N . ARG A 1 173 ? 5.002 7.291 -8.674 1.00 90.62 173 ARG A N 1
ATOM 1320 C CA . ARG A 1 173 ? 3.956 6.521 -9.345 1.00 90.62 173 ARG A CA 1
ATOM 1321 C C . ARG A 1 173 ? 4.493 5.954 -10.645 1.00 90.62 173 ARG A C 1
ATOM 1323 O O . ARG A 1 173 ? 5.122 6.668 -11.421 1.00 90.62 173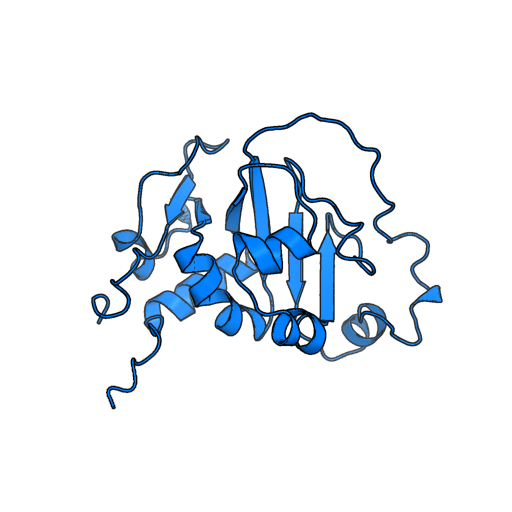 ARG A O 1
ATOM 1330 N N . LEU A 1 174 ? 4.209 4.685 -10.902 1.00 85.62 174 LEU A N 1
ATOM 1331 C CA . LEU A 1 174 ? 4.457 4.066 -12.193 1.00 85.62 174 LEU A CA 1
ATOM 1332 C C . LEU A 1 174 ? 3.410 4.584 -13.196 1.00 85.62 174 LEU A C 1
ATOM 1334 O O . LEU A 1 174 ? 2.214 4.381 -12.975 1.00 85.62 174 LEU A O 1
ATOM 1338 N N . PRO A 1 175 ? 3.816 5.254 -14.290 1.00 74.06 175 PRO A N 1
ATOM 1339 C CA . PRO A 1 175 ? 2.884 5.702 -15.316 1.00 74.06 175 PRO A CA 1
ATOM 1340 C C . PRO A 1 175 ? 2.182 4.509 -15.967 1.00 74.06 175 PRO A C 1
ATOM 1342 O O . PRO A 1 175 ? 2.811 3.479 -16.233 1.00 74.06 175 PRO A O 1
ATOM 1345 N N . ALA A 1 176 ? 0.896 4.662 -16.284 1.00 63.09 176 ALA A N 1
ATOM 1346 C CA . ALA A 1 176 ? 0.178 3.678 -17.084 1.00 63.09 176 ALA A CA 1
ATOM 1347 C C . ALA A 1 176 ? 0.916 3.473 -18.425 1.00 63.09 176 ALA A C 1
ATOM 1349 O O . ALA A 1 176 ? 1.113 4.426 -19.177 1.00 63.09 176 ALA A O 1
ATOM 1350 N N . GLY A 1 177 ? 1.369 2.243 -18.694 1.00 58.88 177 GLY A N 1
ATOM 1351 C CA . GLY A 1 177 ? 2.043 1.868 -19.946 1.00 58.88 177 GLY A CA 1
ATOM 1352 C C . GLY A 1 177 ? 3.581 1.896 -19.959 1.00 58.88 177 GLY A C 1
ATOM 1353 O O . GLY A 1 177 ? 4.152 1.673 -21.021 1.00 58.88 177 GLY A O 1
ATOM 1354 N N . GLN A 1 178 ? 4.275 2.132 -18.832 1.00 53.50 178 GLN A N 1
ATOM 1355 C CA . GLN A 1 178 ? 5.755 2.227 -18.799 1.00 53.50 178 GLN A CA 1
ATOM 1356 C C . GLN A 1 178 ? 6.510 1.101 -18.064 1.00 53.50 178 GLN A C 1
ATOM 1358 O O . GLN A 1 178 ? 7.705 1.236 -17.803 1.00 53.50 178 GLN A O 1
ATOM 1363 N N . ALA A 1 179 ? 5.883 -0.041 -17.770 1.00 50.66 179 ALA A N 1
ATOM 1364 C CA . ALA A 1 179 ? 6.592 -1.156 -17.122 1.00 50.66 179 ALA A CA 1
ATOM 1365 C C . ALA A 1 179 ? 7.814 -1.669 -17.919 1.00 50.66 179 ALA A C 1
ATOM 1367 O O . ALA A 1 179 ? 8.749 -2.206 -17.336 1.00 50.66 179 ALA A O 1
ATOM 1368 N N . SER A 1 180 ? 7.848 -1.430 -19.233 1.00 46.62 180 SER A N 1
ATOM 1369 C CA . SER A 1 180 ? 8.905 -1.887 -20.142 1.00 46.62 180 SER A CA 1
ATOM 1370 C C . SER A 1 180 ? 10.141 -0.971 -20.240 1.00 46.62 180 SER A C 1
ATOM 1372 O O . SER A 1 180 ? 11.113 -1.359 -20.878 1.00 46.62 180 SER A O 1
ATOM 1374 N N . PHE A 1 181 ? 10.145 0.230 -19.640 1.00 46.91 181 PHE A N 1
ATOM 1375 C CA . PHE A 1 181 ? 11.200 1.245 -19.867 1.00 46.91 181 PHE A CA 1
ATOM 1376 C C . PHE A 1 181 ? 12.324 1.284 -18.818 1.00 46.91 181 PHE A C 1
ATOM 1378 O O . PHE A 1 181 ? 13.250 2.081 -18.941 1.00 46.91 181 PHE A O 1
ATOM 1385 N N . LEU A 1 182 ? 12.265 0.440 -17.788 1.00 49.44 182 LEU A N 1
ATOM 1386 C CA . LEU A 1 182 ? 13.186 0.478 -16.642 1.00 49.44 182 LEU A CA 1
ATOM 1387 C C . LEU A 1 182 ? 14.202 -0.683 -16.641 1.00 49.44 182 LEU A C 1
ATOM 1389 O O . LEU A 1 182 ? 14.549 -1.193 -15.571 1.00 49.44 182 LEU A O 1
ATOM 1393 N N . SER A 1 183 ? 14.636 -1.114 -17.832 1.00 40.34 183 SER A N 1
ATOM 1394 C CA . SER A 1 183 ? 15.698 -2.124 -18.002 1.00 40.34 183 SER A CA 1
ATOM 1395 C C . SER A 1 183 ? 17.087 -1.552 -17.733 1.00 40.34 183 SER A C 1
ATOM 1397 O O . SER A 1 183 ? 17.350 -0.420 -18.194 1.00 40.34 183 SER A O 1
#

Radius of gyration: 17.0 Å; chains: 1; bounding box: 37×40×54 Å

pLDDT: mean 73.2, std 18.61, range [33.28, 92.94]

Foldseek 3Di:
DDPPDPLDADPVLLVLLQVDQQVWWWFKDFWKAFQCCCCCPLLVHDPVCCVPFFFFKAKPNATDLDRRLHIDDAPIEIETEGQDPDPVSQCRGRPHPNVVVRPPRHDDRDDDDPPIGMHIYIHHYDDPVSNVSVQSDQASKTKDFQVSDDPLQVVQFDDDPDDDPDPRITIGHDDVPCSPPSD

Organism: NCBI:txid2838482

Secondary structure (DSSP, 8-state):
-------PPPHHHHHHHHHHHHH-EEEEESS-EEHHHIIIIIS---HHHHHHH--EEEETTEE-S-SSS-EE-TT-EEEEES---SHHHHHHSTT-TTGGGGTTSB----------S-EEEEEEEETTHHHHHHHHHHHH-EEEEGGG--GGGGGGEE--SS--SSTTEEEE-PPTT-TTS--

Sequence (183 aa):
MMETEAPAVPPRVLASFVRLAQAGVWVPLERPCSVYDFLHGALNVDDAFILSRIQTILLNSKVVDDMDGAWLRAGSRLALSAAMPGVVGAALRRNGLFARLREGIRCQAAEQTEEGGCFWLELHVYNSMIAALALPLLTCGFAVEKERMPDPLRPLVCKAPFPTSSVNHQFVRLPAGQASFLS